Protein AF-A0A1T4ZWG3-F1 (afdb_monomer_lite)

pLDDT: mean 82.99, std 10.53, range [41.41, 91.75]

Foldseek 3Di:
DPPQLVVLQQPDDPVCLVVSVVVVVVPDPLVRSLVCVQPPPDDHDLVSQQVSCVVVVHDRDDPDDD

Organism: NCBI:txid572036

Structure (mmCIF, N/CA/C/O backbone):
data_AF-A0A1T4ZWG3-F1
#
_entry.id   AF-A0A1T4ZWG3-F1
#
loop_
_atom_site.group_PDB
_atom_site.id
_atom_site.type_symbol
_atom_site.label_atom_id
_atom_site.label_alt_id
_atom_site.label_comp_id
_atom_site.label_asym_id
_atom_site.label_entity_id
_atom_site.label_seq_id
_atom_site.pdbx_PDB_ins_code
_atom_site.Cartn_x
_atom_site.Cartn_y
_atom_site.Cartn_z
_atom_site.occupancy
_atom_site.B_iso_or_equiv
_atom_site.auth_seq_id
_atom_site.auth_comp_id
_atom_site.auth_asym_id
_atom_site.auth_atom_id
_atom_site.pdbx_PDB_model_num
ATOM 1 N N . MET A 1 1 ? -9.419 -18.263 1.701 1.00 41.41 1 MET A N 1
ATOM 2 C CA . MET A 1 1 ? -8.403 -17.651 0.824 1.00 41.41 1 MET A CA 1
ATOM 3 C C . MET A 1 1 ? -7.714 -16.600 1.669 1.00 41.41 1 MET A C 1
ATOM 5 O O . MET A 1 1 ? -8.253 -15.519 1.840 1.00 41.41 1 MET A O 1
ATOM 9 N N . ASP A 1 2 ? -6.606 -16.963 2.309 1.00 52.19 2 ASP A N 1
ATOM 10 C CA . ASP A 1 2 ? -5.878 -16.086 3.231 1.00 52.19 2 ASP A CA 1
ATOM 11 C C . ASP A 1 2 ? -4.949 -15.167 2.435 1.00 52.19 2 ASP A C 1
ATOM 13 O O . ASP A 1 2 ? -3.742 -15.403 2.326 1.00 52.19 2 ASP A O 1
ATOM 17 N N . ILE A 1 3 ? -5.528 -14.146 1.796 1.00 59.78 3 ILE A N 1
ATOM 18 C CA . ILE A 1 3 ? -4.751 -13.110 1.114 1.00 59.78 3 ILE A CA 1
ATOM 19 C C . ILE A 1 3 ? -4.108 -12.232 2.185 1.00 59.78 3 ILE A C 1
ATOM 21 O O . ILE A 1 3 ? -4.675 -11.268 2.677 1.00 59.78 3 ILE A O 1
ATOM 25 N N . ILE A 1 4 ? -2.887 -12.570 2.574 1.00 77.56 4 ILE A N 1
ATOM 26 C CA . ILE A 1 4 ? -2.121 -11.761 3.517 1.00 77.56 4 ILE A CA 1
ATOM 27 C C . ILE A 1 4 ? -1.646 -10.506 2.761 1.00 77.56 4 ILE A C 1
ATOM 29 O O . ILE A 1 4 ? -0.692 -10.586 1.989 1.00 77.56 4 ILE A O 1
ATOM 33 N N . ILE A 1 5 ? -2.316 -9.360 2.974 1.00 81.19 5 ILE A N 1
ATOM 34 C CA . ILE A 1 5 ? -2.017 -8.030 2.384 1.00 81.19 5 ILE A CA 1
ATOM 35 C C . ILE A 1 5 ? -0.513 -7.774 2.177 1.00 81.19 5 ILE A C 1
ATOM 37 O O . ILE A 1 5 ? -0.113 -7.427 1.064 1.00 81.19 5 ILE A O 1
ATOM 41 N N . PRO A 1 6 ? 0.353 -7.954 3.194 1.00 80.94 6 PRO A N 1
ATOM 42 C CA . PRO A 1 6 ? 1.757 -7.623 3.036 1.00 80.94 6 PRO A CA 1
ATOM 43 C C . PRO A 1 6 ? 2.493 -8.587 2.089 1.00 80.94 6 PRO A C 1
ATOM 45 O O . PRO A 1 6 ? 3.353 -8.123 1.350 1.00 80.94 6 PRO A O 1
ATOM 48 N N . ARG A 1 7 ? 2.074 -9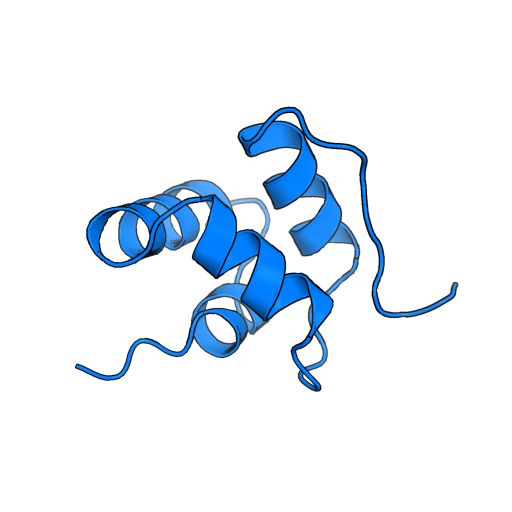.856 1.958 1.00 80.81 7 ARG A N 1
ATOM 49 C CA . ARG A 1 7 ? 2.635 -10.810 0.980 1.00 80.81 7 ARG A CA 1
ATOM 50 C C . ARG A 1 7 ? 2.263 -10.470 -0.457 1.00 80.81 7 ARG A C 1
ATOM 52 O O . ARG A 1 7 ? 3.094 -10.653 -1.342 1.00 80.81 7 ARG A O 1
ATOM 59 N N . ALA A 1 8 ? 1.042 -9.983 -0.682 1.00 81.19 8 ALA A N 1
ATOM 60 C CA . ALA A 1 8 ? 0.628 -9.496 -1.995 1.00 81.19 8 ALA A CA 1
ATOM 61 C C . ALA A 1 8 ? 1.486 -8.290 -2.408 1.00 81.19 8 ALA A C 1
ATOM 63 O O . ALA A 1 8 ? 2.006 -8.253 -3.515 1.00 81.19 8 ALA A O 1
ATOM 64 N N . LEU A 1 9 ? 1.723 -7.371 -1.467 1.00 82.56 9 LEU A N 1
ATOM 65 C CA . LEU A 1 9 ? 2.424 -6.112 -1.714 1.00 82.56 9 LEU A CA 1
ATOM 66 C C . LEU A 1 9 ? 3.957 -6.204 -1.660 1.00 82.56 9 LEU A C 1
ATOM 68 O O . LEU A 1 9 ? 4.638 -5.311 -2.165 1.00 82.56 9 LEU A O 1
ATOM 72 N N . VAL A 1 10 ? 4.530 -7.264 -1.077 1.00 80.62 10 VAL A N 1
ATOM 73 C CA . VAL A 1 10 ? 5.992 -7.446 -1.005 1.00 80.62 10 VAL A CA 1
ATOM 74 C C . VAL A 1 10 ? 6.605 -7.747 -2.374 1.00 80.62 10 VAL A C 1
ATOM 76 O O . VAL A 1 10 ? 7.741 -7.356 -2.635 1.00 80.62 10 VAL A O 1
ATOM 79 N N . ALA A 1 11 ? 5.860 -8.445 -3.236 1.00 76.44 11 ALA A N 1
ATOM 80 C CA . ALA A 1 11 ? 6.285 -8.817 -4.585 1.00 76.44 11 ALA A 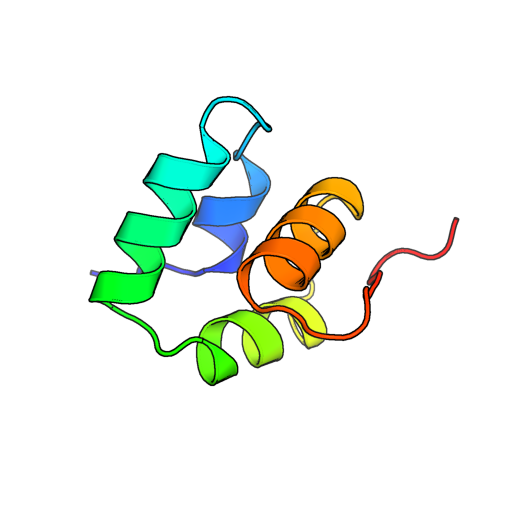CA 1
ATOM 81 C C . ALA A 1 11 ? 5.853 -7.790 -5.646 1.00 76.44 11 ALA A C 1
ATOM 83 O O . ALA A 1 11 ? 6.287 -7.864 -6.797 1.00 76.44 11 ALA A O 1
ATOM 84 N N . THR A 1 12 ? 5.019 -6.827 -5.258 1.00 82.44 12 THR A N 1
ATOM 85 C CA . THR A 1 12 ? 4.478 -5.807 -6.146 1.00 82.44 12 THR A CA 1
ATOM 86 C C . THR A 1 12 ? 5.563 -4.883 -6.689 1.00 82.44 12 THR A C 1
ATOM 88 O O . THR A 1 12 ? 6.429 -4.372 -5.974 1.00 82.44 12 THR A O 1
ATOM 91 N N . THR A 1 13 ? 5.457 -4.590 -7.980 1.00 80.81 13 THR A N 1
ATOM 92 C CA . THR A 1 13 ? 6.236 -3.561 -8.675 1.00 80.81 13 THR A CA 1
ATOM 93 C C . THR A 1 13 ? 5.331 -2.386 -9.047 1.00 80.81 13 THR A C 1
ATOM 95 O O . THR A 1 13 ? 4.118 -2.555 -9.132 1.00 80.81 13 THR A O 1
ATOM 98 N N . PRO A 1 14 ? 5.863 -1.187 -9.345 1.00 81.12 14 PRO A N 1
ATOM 99 C CA . PRO A 1 14 ? 5.031 -0.050 -9.754 1.00 81.12 14 PRO A CA 1
ATOM 100 C C . PRO A 1 14 ? 4.114 -0.351 -10.952 1.00 81.12 14 PRO A C 1
ATOM 102 O O . PRO A 1 14 ? 3.027 0.203 -11.042 1.00 81.12 14 PRO A O 1
ATOM 105 N N . ALA A 1 15 ? 4.541 -1.251 -11.845 1.00 85.81 15 ALA A N 1
ATOM 106 C CA . ALA A 1 15 ? 3.764 -1.675 -13.007 1.00 85.81 15 ALA A CA 1
ATOM 107 C C . ALA A 1 15 ? 2.598 -2.618 -12.656 1.00 85.81 15 ALA A C 1
ATOM 109 O O . ALA A 1 15 ? 1.602 -2.648 -13.370 1.00 85.81 15 ALA A O 1
ATOM 110 N N . THR A 1 16 ? 2.717 -3.387 -11.570 1.00 87.31 16 THR A N 1
ATOM 111 C CA . THR A 1 16 ? 1.709 -4.370 -11.119 1.00 87.31 16 THR A CA 1
ATOM 112 C C . THR A 1 16 ? 0.860 -3.857 -9.959 1.00 87.31 16 THR A C 1
ATOM 114 O O . THR A 1 16 ? -0.245 -4.349 -9.747 1.00 87.31 16 THR A O 1
ATOM 117 N N . PHE A 1 17 ? 1.311 -2.788 -9.294 1.00 88.12 17 PHE A N 1
ATOM 118 C CA . PHE A 1 17 ? 0.685 -2.203 -8.113 1.00 88.12 17 PHE A CA 1
ATOM 119 C C . PHE A 1 17 ? -0.807 -1.965 -8.261 1.00 88.12 17 PHE A C 1
ATOM 121 O O . PHE A 1 17 ? -1.554 -2.323 -7.360 1.00 88.12 17 PHE A O 1
ATOM 128 N N . LEU A 1 18 ? -1.247 -1.400 -9.387 1.00 88.31 18 LEU A N 1
ATOM 129 C CA . LEU A 1 18 ? -2.663 -1.122 -9.609 1.00 88.31 18 LEU A CA 1
ATOM 130 C C . LEU A 1 18 ? -3.517 -2.393 -9.593 1.00 88.31 18 LEU A C 1
ATOM 132 O O . LEU A 1 18 ? -4.585 -2.372 -8.994 1.00 88.31 18 LEU A O 1
ATOM 136 N N . ASN A 1 19 ? -3.052 -3.486 -10.194 1.00 89.88 19 ASN A N 1
ATOM 137 C CA . ASN A 1 19 ? -3.804 -4.742 -10.226 1.00 89.88 19 ASN A CA 1
ATOM 138 C C . ASN A 1 19 ? -3.781 -5.437 -8.858 1.00 89.88 19 ASN A C 1
ATOM 140 O O . ASN A 1 19 ? -4.810 -5.935 -8.395 1.00 89.88 19 ASN A O 1
ATOM 144 N N . ASP A 1 20 ? -2.627 -5.415 -8.188 1.00 88.00 20 ASP A N 1
ATOM 145 C CA . ASP A 1 20 ? -2.447 -6.041 -6.877 1.00 88.00 20 ASP A CA 1
ATOM 146 C C . ASP A 1 20 ? -3.318 -5.361 -5.814 1.00 88.00 20 ASP A C 1
ATOM 148 O O . ASP A 1 20 ? -4.012 -6.025 -5.046 1.00 88.00 20 ASP A O 1
ATOM 152 N N . ILE A 1 21 ? -3.337 -4.025 -5.793 1.00 88.94 21 ILE A N 1
ATOM 153 C CA . ILE A 1 21 ? -4.116 -3.264 -4.814 1.00 88.94 21 ILE A CA 1
ATOM 154 C C . ILE A 1 21 ? -5.625 -3.313 -5.102 1.00 88.94 21 ILE A C 1
ATOM 156 O O . ILE A 1 21 ? -6.394 -3.333 -4.151 1.00 88.94 21 ILE A O 1
ATOM 160 N N . ILE A 1 22 ? -6.061 -3.395 -6.371 1.00 90.88 22 ILE A N 1
ATOM 161 C CA . ILE A 1 22 ? -7.484 -3.603 -6.715 1.00 90.88 22 ILE A CA 1
ATOM 162 C C . ILE A 1 22 ? -7.961 -4.945 -6.158 1.00 90.88 22 ILE A C 1
ATOM 164 O O . ILE A 1 22 ? -8.992 -5.004 -5.498 1.00 90.88 22 ILE A O 1
ATOM 168 N N . SER A 1 23 ? -7.167 -6.002 -6.343 1.00 88.94 23 SER A N 1
ATOM 169 C CA . SER A 1 23 ? -7.492 -7.334 -5.813 1.00 88.94 23 SER A CA 1
ATOM 170 C C . SER A 1 23 ? -7.587 -7.335 -4.281 1.00 88.94 23 SER A C 1
ATOM 172 O O . SER A 1 23 ? -8.367 -8.082 -3.698 1.00 88.94 23 SER A O 1
ATOM 174 N N . LEU A 1 24 ? -6.796 -6.490 -3.610 1.00 88.62 24 LEU A N 1
ATOM 175 C CA . LEU A 1 24 ? -6.879 -6.309 -2.162 1.00 88.62 24 LEU A CA 1
ATOM 176 C C . LEU A 1 24 ? -8.105 -5.500 -1.743 1.00 88.62 24 LEU A C 1
ATOM 178 O O . LEU A 1 24 ? -8.703 -5.838 -0.731 1.00 88.62 24 LEU A O 1
ATOM 182 N N . GLU A 1 25 ? -8.491 -4.473 -2.496 1.00 90.56 25 GLU A N 1
ATOM 183 C CA . GLU A 1 25 ? -9.681 -3.652 -2.227 1.00 90.56 25 GLU A CA 1
ATOM 184 C C . GLU A 1 25 ? -10.999 -4.423 -2.390 1.00 90.56 25 GLU A C 1
ATOM 186 O O . GLU A 1 25 ? -12.000 -4.054 -1.779 1.00 90.56 25 GLU A O 1
ATOM 191 N N . GLU A 1 26 ? -11.013 -5.500 -3.180 1.00 90.25 26 GLU A N 1
ATOM 192 C CA . GLU A 1 26 ? -12.165 -6.409 -3.282 1.00 90.25 26 GLU A CA 1
ATOM 193 C C . GLU A 1 26 ? -12.387 -7.231 -2.002 1.00 90.25 26 GLU A C 1
ATOM 195 O O . GLU A 1 26 ? -13.492 -7.719 -1.762 1.00 90.25 26 GLU A O 1
ATOM 200 N N . VAL A 1 27 ? -11.346 -7.388 -1.178 1.00 89.75 27 VAL A N 1
ATOM 201 C CA . VAL A 1 27 ? -11.352 -8.263 0.006 1.00 89.75 27 VAL A CA 1
ATOM 202 C C . VAL A 1 27 ? -11.236 -7.477 1.310 1.00 89.75 27 VAL A C 1
ATOM 204 O O . VAL A 1 27 ? -11.833 -7.863 2.313 1.00 89.75 27 VAL A O 1
ATOM 207 N N . TYR A 1 28 ? -10.484 -6.380 1.303 1.00 89.50 28 TYR A N 1
ATOM 208 C CA . TYR A 1 28 ? -10.147 -5.572 2.467 1.00 89.50 28 TYR A CA 1
ATOM 209 C C . TYR A 1 28 ? -10.520 -4.117 2.241 1.00 89.50 28 TYR A C 1
ATOM 211 O O . TYR A 1 28 ? -10.339 -3.549 1.162 1.00 89.50 28 TYR A O 1
ATOM 219 N N . THR A 1 29 ? -10.965 -3.466 3.305 1.00 90.00 29 THR A N 1
ATOM 220 C CA . THR A 1 29 ? -11.173 -2.022 3.284 1.00 90.00 29 THR A CA 1
ATOM 221 C C . THR A 1 29 ? -9.840 -1.272 3.220 1.00 90.00 29 THR A C 1
ATOM 223 O O . THR A 1 29 ? -8.782 -1.767 3.619 1.00 90.00 29 THR A O 1
ATOM 226 N N . LYS A 1 30 ? -9.889 -0.019 2.756 1.00 91.00 30 LYS A N 1
ATOM 227 C CA . LYS A 1 30 ? -8.715 0.867 2.705 1.00 91.00 30 LYS A CA 1
ATOM 228 C C . LYS A 1 30 ? -8.044 0.992 4.077 1.00 91.00 30 LYS A C 1
ATOM 230 O O . LYS A 1 30 ? -6.821 0.899 4.169 1.00 91.00 30 LYS A O 1
ATOM 235 N N . ASP A 1 31 ? -8.836 1.144 5.138 1.00 89.62 31 ASP A N 1
ATOM 236 C CA . ASP A 1 31 ? -8.347 1.233 6.516 1.00 89.62 31 ASP A CA 1
ATOM 237 C C . ASP A 1 31 ? -7.659 -0.050 6.983 1.00 89.62 31 ASP A C 1
ATOM 239 O O . ASP A 1 31 ? -6.600 0.022 7.607 1.00 89.62 31 ASP A O 1
ATOM 243 N N . GLU A 1 32 ? -8.196 -1.227 6.654 1.00 90.06 32 GLU A N 1
ATOM 244 C CA . GLU A 1 32 ? -7.543 -2.504 6.962 1.00 90.06 32 GLU A CA 1
ATOM 245 C C . GLU A 1 32 ? -6.202 -2.631 6.246 1.00 90.06 32 GLU A C 1
ATOM 247 O O . GLU A 1 32 ? -5.197 -2.950 6.882 1.00 90.06 32 GLU A O 1
ATOM 252 N N . ILE A 1 33 ? -6.154 -2.305 4.952 1.00 89.81 33 ILE A N 1
ATOM 253 C CA . ILE A 1 33 ? -4.917 -2.332 4.164 1.00 89.81 33 ILE A CA 1
ATOM 254 C C . ILE A 1 33 ? -3.870 -1.416 4.802 1.00 89.81 33 ILE A C 1
ATOM 256 O O . ILE A 1 33 ? -2.741 -1.838 5.053 1.00 89.81 33 ILE A O 1
ATOM 260 N N . VAL A 1 34 ? -4.243 -0.179 5.130 1.00 89.38 34 VAL A N 1
ATOM 261 C CA . VAL A 1 34 ? -3.335 0.798 5.746 1.00 89.38 34 VAL A CA 1
ATOM 262 C C . VAL A 1 34 ? -2.895 0.357 7.144 1.00 89.38 34 VAL A C 1
ATOM 264 O O . VAL A 1 34 ? -1.708 0.448 7.464 1.00 89.38 34 VAL A O 1
ATOM 267 N N . ASN A 1 35 ? -3.805 -0.146 7.978 1.00 88.94 35 ASN A N 1
ATOM 268 C CA . ASN A 1 35 ? -3.484 -0.613 9.329 1.00 88.94 35 ASN A CA 1
ATOM 269 C C . ASN A 1 35 ? -2.553 -1.825 9.307 1.00 88.94 35 ASN A C 1
ATOM 271 O O . ASN A 1 35 ? -1.590 -1.887 10.080 1.00 88.94 35 ASN A O 1
ATOM 275 N N . VAL A 1 36 ? -2.784 -2.762 8.390 1.00 88.50 36 VAL A N 1
ATOM 276 C CA . VAL A 1 36 ? -1.902 -3.912 8.199 1.00 88.50 36 VAL A CA 1
ATOM 277 C C . VAL A 1 36 ? -0.540 -3.456 7.683 1.00 88.50 36 VAL A C 1
ATOM 279 O O . VAL A 1 36 ? 0.474 -3.862 8.238 1.00 88.50 36 VAL A O 1
ATOM 282 N N . LEU A 1 37 ? -0.473 -2.546 6.711 1.00 85.94 37 LEU A N 1
ATOM 283 C CA . LEU A 1 37 ? 0.797 -2.004 6.213 1.00 85.94 37 LEU A CA 1
ATOM 284 C C . LEU A 1 37 ? 1.592 -1.225 7.275 1.00 85.94 37 LEU A C 1
ATOM 286 O O . LEU A 1 37 ? 2.821 -1.273 7.288 1.00 85.94 37 LEU A O 1
ATOM 290 N N . LYS A 1 38 ? 0.917 -0.534 8.198 1.00 84.75 38 LYS A N 1
ATOM 291 C CA . LYS A 1 38 ? 1.566 0.176 9.314 1.00 84.75 38 LYS A CA 1
ATOM 292 C C . LYS A 1 38 ? 2.040 -0.764 10.427 1.00 84.75 38 LYS A C 1
ATOM 294 O O . LYS A 1 38 ? 3.028 -0.465 11.102 1.00 84.75 38 LYS A O 1
ATOM 299 N N . SER A 1 39 ? 1.369 -1.897 10.629 1.00 84.69 39 SER A N 1
ATOM 300 C CA . SE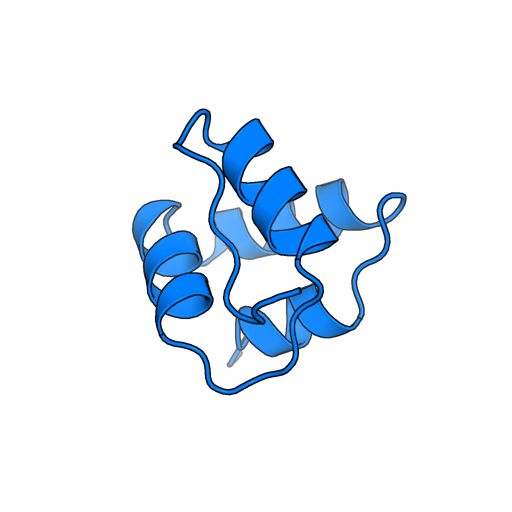R A 1 39 ? 1.682 -2.854 11.703 1.00 84.69 39 SER A CA 1
ATOM 301 C C . SER A 1 39 ? 2.554 -4.040 11.254 1.00 84.69 39 SER A C 1
ATOM 303 O O . SER A 1 39 ? 3.277 -4.613 12.077 1.00 84.69 39 SER A O 1
ATOM 305 N N . THR A 1 40 ? 2.567 -4.370 9.959 1.00 82.38 40 THR A N 1
ATOM 306 C CA . THR A 1 40 ? 3.206 -5.572 9.398 1.00 82.38 40 THR A CA 1
ATOM 307 C C . THR A 1 40 ? 4.716 -5.607 9.579 1.00 82.38 40 THR A C 1
ATOM 309 O O . THR A 1 40 ? 5.436 -4.688 9.192 1.00 82.38 40 THR A O 1
ATOM 312 N N . ARG A 1 41 ? 5.233 -6.706 10.138 1.00 79.50 41 ARG A N 1
ATOM 313 C CA . ARG A 1 41 ? 6.678 -6.957 10.307 1.00 79.50 41 ARG A CA 1
ATOM 314 C C . ARG A 1 41 ? 7.387 -7.347 9.002 1.00 79.50 41 ARG A C 1
ATOM 316 O O . ARG A 1 41 ? 8.605 -7.500 9.009 1.00 79.50 41 ARG A O 1
ATOM 323 N N . GLU A 1 42 ? 6.650 -7.504 7.906 1.00 80.19 42 GLU A N 1
ATOM 324 C CA . GLU A 1 42 ? 7.211 -7.848 6.600 1.00 80.19 42 GLU A CA 1
ATOM 325 C C . GLU A 1 42 ? 7.950 -6.662 5.963 1.00 80.19 42 GLU A C 1
ATOM 327 O O . GLU A 1 42 ? 7.602 -5.494 6.157 1.00 80.19 42 GLU A O 1
ATOM 332 N N . ARG A 1 43 ? 9.005 -6.967 5.196 1.00 79.44 43 ARG A N 1
ATOM 333 C CA . ARG A 1 43 ? 9.844 -5.970 4.515 1.00 79.44 43 ARG A CA 1
ATOM 334 C C . ARG A 1 43 ? 9.181 -5.446 3.249 1.00 79.44 43 ARG A C 1
ATOM 336 O O . ARG A 1 43 ? 9.574 -5.791 2.141 1.00 79.44 43 ARG A O 1
ATOM 343 N N . ILE A 1 44 ? 8.191 -4.587 3.429 1.00 83.94 44 ILE A N 1
ATOM 344 C CA . ILE A 1 44 ? 7.573 -3.854 2.328 1.00 83.94 44 ILE A CA 1
ATOM 345 C C . ILE A 1 44 ? 8.424 -2.632 2.001 1.00 83.94 44 ILE A C 1
ATOM 347 O O . ILE A 1 44 ? 8.830 -1.882 2.889 1.00 83.94 44 ILE A O 1
ATOM 351 N N . SER A 1 45 ? 8.697 -2.434 0.713 1.00 83.44 45 SER A N 1
ATOM 352 C CA . SER A 1 45 ? 9.434 -1.263 0.247 1.00 83.44 45 SER A CA 1
ATOM 353 C C . SER A 1 45 ? 8.674 0.021 0.578 1.00 83.44 45 SER A C 1
ATOM 355 O O . SER A 1 45 ? 7.474 0.118 0.322 1.00 83.44 45 SER A O 1
ATOM 357 N N . ASN A 1 46 ? 9.383 1.049 1.053 1.00 85.19 46 ASN A N 1
ATOM 358 C CA . ASN A 1 46 ? 8.798 2.375 1.288 1.00 85.19 46 ASN A CA 1
ATOM 359 C C . ASN A 1 46 ? 8.108 2.929 0.033 1.00 85.19 46 ASN A C 1
ATOM 361 O O . ASN A 1 46 ? 7.119 3.644 0.143 1.00 85.19 46 ASN A O 1
ATOM 365 N N . LYS A 1 47 ? 8.573 2.542 -1.163 1.00 86.75 47 LYS A N 1
ATOM 366 C CA . LYS A 1 47 ? 7.931 2.909 -2.428 1.00 86.75 47 LYS A CA 1
ATOM 367 C C . LYS A 1 47 ? 6.491 2.399 -2.516 1.00 86.75 47 LYS A C 1
ATOM 369 O O . LYS A 1 47 ? 5.627 3.127 -2.979 1.00 86.75 47 LYS A O 1
ATOM 374 N N . VAL A 1 48 ? 6.223 1.182 -2.043 1.00 86.56 48 VAL A N 1
ATOM 375 C CA . VAL A 1 48 ? 4.867 0.618 -2.018 1.00 86.56 48 VAL A CA 1
ATOM 376 C C . VAL A 1 48 ? 4.002 1.359 -1.002 1.00 86.56 48 VAL A C 1
ATOM 378 O O . VAL A 1 48 ? 2.875 1.717 -1.321 1.00 86.56 48 VAL A O 1
ATOM 381 N N . CYS A 1 49 ? 4.534 1.683 0.179 1.00 87.62 49 CYS A N 1
ATOM 382 C CA . CYS A 1 49 ? 3.800 2.485 1.161 1.00 87.62 49 CYS A CA 1
ATOM 383 C C . CYS A 1 49 ? 3.443 3.884 0.629 1.00 87.62 49 CYS A C 1
ATOM 385 O O . CYS A 1 49 ? 2.337 4.361 0.873 1.00 87.62 49 CYS A O 1
ATOM 387 N N . ILE A 1 50 ? 4.340 4.513 -0.141 1.00 89.00 50 ILE A N 1
ATOM 388 C CA . ILE A 1 50 ? 4.076 5.791 -0.820 1.00 89.00 50 ILE A CA 1
ATOM 389 C C . ILE A 1 50 ? 2.979 5.626 -1.878 1.00 89.00 50 ILE A C 1
ATOM 391 O O . ILE A 1 50 ? 2.024 6.393 -1.864 1.00 89.00 50 ILE A O 1
ATOM 395 N N . LEU A 1 51 ? 3.052 4.598 -2.732 1.00 89.81 51 LEU A N 1
ATOM 396 C CA . LEU A 1 51 ? 2.028 4.328 -3.752 1.00 89.81 51 LEU A CA 1
ATOM 397 C C . LEU A 1 51 ? 0.638 4.093 -3.138 1.00 89.81 51 LEU A C 1
ATOM 399 O O . LEU A 1 51 ? -0.370 4.571 -3.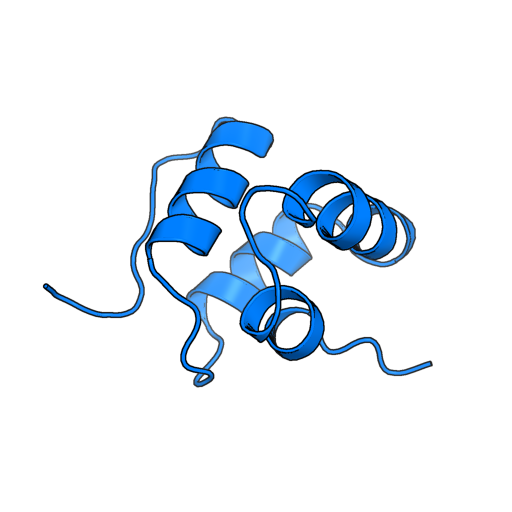657 1.00 89.81 51 LEU A O 1
ATOM 403 N N . VAL A 1 52 ? 0.572 3.385 -2.006 1.00 90.25 52 VAL A N 1
ATOM 404 C CA . VAL A 1 52 ? -0.677 3.193 -1.254 1.00 90.25 52 VAL A CA 1
ATOM 405 C C . VAL A 1 52 ? -1.169 4.511 -0.663 1.00 90.25 52 VAL A C 1
ATOM 407 O O . VAL A 1 52 ? -2.362 4.807 -0.733 1.00 90.25 52 VAL A O 1
ATOM 410 N N . ALA A 1 53 ? -0.267 5.317 -0.104 1.00 90.62 53 ALA A N 1
ATOM 411 C CA . ALA A 1 53 ? -0.622 6.611 0.458 1.00 90.62 53 ALA A CA 1
ATOM 412 C C . ALA A 1 53 ? -1.168 7.578 -0.604 1.00 90.62 53 ALA A C 1
ATOM 414 O O . ALA A 1 53 ? -2.185 8.228 -0.367 1.00 90.62 53 ALA A O 1
ATOM 415 N N . GLU A 1 54 ? -0.557 7.603 -1.789 1.00 90.69 54 GLU A N 1
ATOM 416 C CA . GLU A 1 54 ? -1.036 8.360 -2.948 1.00 90.69 54 GLU A CA 1
ATOM 417 C C . GLU A 1 54 ? -2.415 7.872 -3.406 1.00 90.69 54 GLU A C 1
ATOM 419 O O . GLU A 1 54 ? -3.323 8.687 -3.576 1.00 90.69 54 GLU A O 1
ATOM 424 N N . ARG A 1 55 ? -2.611 6.549 -3.529 1.00 90.69 55 ARG A N 1
ATOM 425 C CA . ARG A 1 55 ? -3.901 5.959 -3.933 1.00 90.69 55 ARG A CA 1
ATOM 426 C C . ARG A 1 55 ? -5.039 6.330 -2.983 1.00 90.69 55 ARG A C 1
ATOM 428 O O . ARG A 1 55 ? -6.162 6.554 -3.430 1.00 90.69 55 ARG A O 1
ATOM 435 N N . TYR A 1 56 ? -4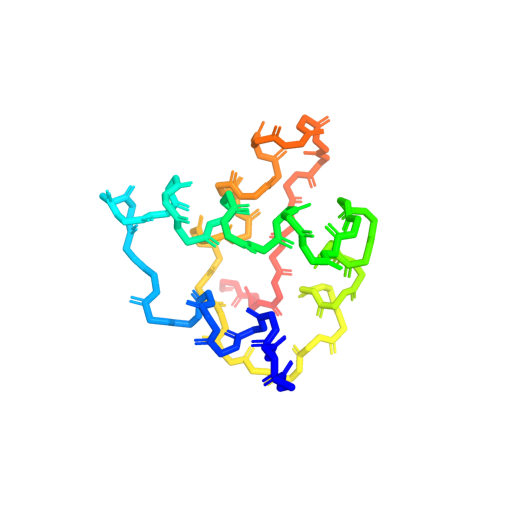.766 6.381 -1.683 1.00 91.75 56 TYR A N 1
ATOM 436 C CA . TYR A 1 56 ? -5.773 6.687 -0.662 1.00 91.75 56 TYR A CA 1
ATOM 437 C C . TYR A 1 56 ? -5.802 8.154 -0.237 1.00 91.75 56 TYR A C 1
ATOM 439 O O . TYR A 1 56 ? -6.597 8.502 0.632 1.00 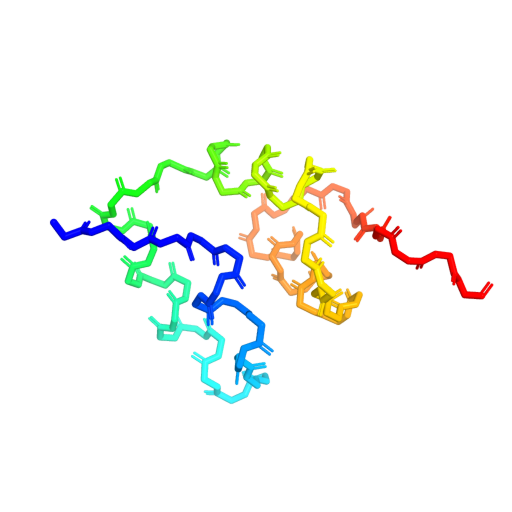91.75 56 TYR A O 1
ATOM 447 N N . GLN A 1 57 ? -4.972 9.008 -0.846 1.00 89.81 57 GLN A N 1
ATOM 448 C CA . GLN A 1 57 ? -4.809 10.416 -0.475 1.00 89.81 57 GLN A CA 1
ATOM 449 C C . GLN A 1 57 ? -4.568 10.619 1.032 1.00 89.81 57 GLN A C 1
ATOM 451 O O . GLN A 1 57 ? -5.081 11.556 1.644 1.00 89.81 57 GLN A O 1
ATOM 456 N N . ILE A 1 58 ? -3.780 9.730 1.636 1.00 89.56 58 ILE A N 1
ATOM 457 C CA . ILE A 1 58 ? -3.372 9.809 3.042 1.00 89.56 58 ILE A CA 1
ATOM 458 C C . ILE A 1 58 ? -1.913 10.272 3.152 1.00 89.56 58 ILE A C 1
ATOM 460 O O . ILE A 1 58 ? -1.157 10.164 2.184 1.00 89.56 58 ILE A O 1
ATOM 464 N N . PRO A 1 59 ? -1.469 10.752 4.328 1.00 87.94 59 PRO A N 1
ATOM 465 C CA . PRO A 1 59 ? -0.064 11.070 4.546 1.00 87.94 59 PRO A CA 1
ATOM 466 C C . PRO A 1 59 ? 0.834 9.867 4.249 1.00 87.94 59 PRO A C 1
ATOM 468 O O . PRO A 1 59 ? 0.579 8.757 4.731 1.00 87.94 59 PRO A O 1
ATOM 471 N N . ALA A 1 60 ? 1.894 10.105 3.472 1.00 86.31 60 ALA A N 1
ATOM 472 C CA . ALA A 1 60 ? 2.903 9.097 3.189 1.00 86.31 60 ALA A CA 1
ATOM 473 C C . ALA A 1 60 ? 3.470 8.531 4.494 1.00 86.31 60 ALA A C 1
ATOM 475 O O . ALA A 1 60 ? 3.727 9.256 5.457 1.00 86.31 60 ALA A O 1
ATOM 476 N N . PHE A 1 61 ? 3.663 7.218 4.519 1.00 84.06 61 PHE A N 1
ATOM 477 C CA . PHE A 1 61 ? 4.211 6.515 5.667 1.00 84.06 61 PHE A CA 1
ATOM 478 C C . PHE A 1 61 ? 5.322 5.575 5.209 1.00 84.06 61 PHE A C 1
ATOM 480 O O . PHE A 1 61 ? 5.281 5.021 4.114 1.00 84.06 61 PHE A O 1
ATOM 487 N N . ALA A 1 62 ? 6.326 5.404 6.059 1.00 76.69 62 ALA A N 1
ATOM 488 C CA . ALA A 1 62 ? 7.446 4.505 5.835 1.00 76.69 62 ALA A CA 1
ATOM 489 C C . ALA A 1 62 ? 7.621 3.638 7.081 1.00 76.69 62 ALA A C 1
ATOM 491 O O . ALA A 1 62 ? 7.543 4.133 8.205 1.00 76.69 62 ALA A O 1
ATOM 492 N N . ARG A 1 63 ? 7.820 2.334 6.881 1.00 70.81 63 ARG A N 1
ATOM 493 C CA . ARG A 1 63 ? 8.087 1.386 7.977 1.00 70.81 63 ARG A CA 1
ATOM 494 C C . ARG A 1 63 ? 9.577 1.205 8.216 1.00 70.81 63 ARG A C 1
ATOM 496 O O . ARG A 1 63 ? 9.980 0.950 9.346 1.00 70.81 63 ARG A O 1
ATOM 503 N N . PHE A 1 64 ? 10.379 1.347 7.168 1.00 64.56 64 PHE A N 1
ATOM 504 C CA . PHE A 1 64 ? 11.825 1.250 7.262 1.00 64.56 64 PHE A CA 1
ATOM 505 C C . PHE A 1 64 ? 12.394 2.661 7.213 1.00 64.56 64 PHE A C 1
ATOM 507 O O . PHE A 1 64 ? 12.185 3.381 6.237 1.00 64.56 64 PHE A O 1
ATOM 514 N N . ALA A 1 65 ? 13.053 3.067 8.299 1.00 54.56 65 ALA A N 1
ATOM 515 C CA . ALA A 1 65 ? 13.818 4.303 8.321 1.00 54.56 65 ALA A CA 1
ATOM 516 C C . ALA A 1 65 ? 14.911 4.224 7.241 1.00 54.56 65 ALA A C 1
ATOM 518 O O . ALA A 1 65 ? 15.510 3.161 7.059 1.00 54.56 65 ALA A O 1
ATOM 519 N N . ILE A 1 66 ? 15.078 5.322 6.499 1.00 48.88 66 ILE A N 1
ATOM 520 C CA . ILE A 1 66 ? 16.184 5.527 5.551 1.00 48.88 66 ILE A CA 1
ATOM 521 C C . ILE A 1 66 ? 17.494 5.613 6.330 1.00 48.88 66 ILE A C 1
ATOM 523 O O . ILE A 1 66 ? 17.482 6.276 7.393 1.00 48.88 66 ILE A O 1
#

Secondary structure (DSSP, 8-state):
----HHHHHHS--TTTHHHHHHHHHTTS-HHHHHHHHHH--S---HHHHHHHHHHHT-----SS--

Radius of gyration: 10.7 Å; chains: 1; bounding box: 28×29×25 Å

Sequence (66 aa):
MDIIIPRALVATTPATFLNDIISLEEVYTKDEIVNVLKSTRERISNKVCILVAERYQIPAFARFAI